Protein AF-A0A0J9RSE4-F1 (afdb_monomer_lite)

Foldseek 3Di:
DDDPVVVLCPDPDPVSVVVLVQLLDLCNLVVVLVVQVVPDDVVVPLQCLVVSLVSQLCSQLSVLVSVVVVCVNVVPDDDDDPDDDPCPVVVSVVSHDDPVVSVVSSVVSCVVRCVVPPPCNVVVNDD

Sequence (127 aa):
MGSPIDWFMQRTDRYSKRLIKDIMDRDLPEYILDMIEAKEQPEEGKTAGCLKLLMCKGQPIIWGMQESLKKRLAGEPEEPEDNDSYFNKKILFKHLPSLEDFRNHSASCEVKYHEECPKNATTGSYL

Secondary structure (DSSP, 8-state):
---HHHHHHT--SHHHHHHHHHHT-TTHHHHHHHHHHTTS-GGG-STTHHHHHHHHHHHHHHHHHHHHHHHHHTTPPPPPP----TT-HHHHHHTSPPHHHHHHHHHHHHHHHTTTS-HHHHTT---

Organism: Drosophila simulans (NCBI:txid7240)

Radius of gyration: 18.32 Å; chains: 1; bounding box: 44×36×44 Å

Structure (mmCIF, N/CA/C/O backbone):
data_AF-A0A0J9RSE4-F1
#
_entry.id   AF-A0A0J9RSE4-F1
#
loop_
_atom_site.group_PDB
_atom_site.id
_atom_site.type_symbol
_atom_site.label_atom_id
_atom_site.label_alt_id
_atom_site.label_comp_id
_atom_site.label_asym_id
_atom_site.label_entity_id
_atom_site.label_seq_id
_atom_site.pdbx_PDB_ins_code
_atom_site.Cartn_x
_atom_site.Cartn_y
_atom_site.Cartn_z
_atom_site.occupancy
_atom_site.B_iso_or_equiv
_atom_site.auth_seq_id
_atom_site.auth_comp_id
_atom_site.auth_asym_id
_atom_site.auth_atom_id
_atom_site.pdbx_PDB_model_num
ATOM 1 N N . MET A 1 1 ? 27.504 2.265 -12.787 1.00 45.66 1 MET A N 1
ATOM 2 C CA . MET A 1 1 ? 27.350 1.495 -11.532 1.00 45.66 1 MET A CA 1
ATOM 3 C C . MET A 1 1 ? 25.902 1.657 -11.107 1.00 45.66 1 MET A C 1
ATOM 5 O O . MET A 1 1 ? 25.468 2.795 -11.035 1.00 45.66 1 MET A O 1
ATOM 9 N N . GLY A 1 2 ? 25.151 0.559 -10.978 1.00 66.31 2 GLY A N 1
ATOM 10 C CA . GLY A 1 2 ? 23.709 0.597 -10.691 1.00 66.31 2 GLY A CA 1
ATOM 11 C C . GLY A 1 2 ? 23.400 1.063 -9.267 1.00 66.31 2 GLY A C 1
ATOM 12 O O . GLY A 1 2 ? 24.263 0.989 -8.389 1.00 66.31 2 GLY A O 1
ATOM 13 N N . SER A 1 3 ? 22.182 1.549 -9.046 1.00 76.69 3 SER A N 1
ATOM 14 C CA . SER A 1 3 ? 21.689 1.936 -7.723 1.00 76.69 3 SER A CA 1
ATOM 15 C C . SER A 1 3 ? 21.593 0.716 -6.784 1.00 76.69 3 SER A C 1
ATOM 17 O O . SER A 1 3 ? 21.531 -0.426 -7.253 1.00 76.69 3 SER A O 1
ATOM 19 N N . PRO A 1 4 ? 21.532 0.902 -5.449 1.00 80.19 4 PRO A N 1
ATOM 20 C CA . PRO A 1 4 ? 21.293 -0.201 -4.511 1.00 80.19 4 PRO A CA 1
ATOM 21 C C . PRO A 1 4 ? 20.021 -1.009 -4.815 1.00 80.19 4 PRO A C 1
ATOM 23 O O . PRO A 1 4 ? 19.975 -2.211 -4.555 1.00 80.19 4 PRO A O 1
ATOM 26 N N . ILE A 1 5 ? 19.004 -0.363 -5.395 1.00 77.06 5 ILE A N 1
ATOM 27 C CA . ILE A 1 5 ? 17.770 -1.018 -5.840 1.00 77.06 5 ILE A CA 1
ATOM 28 C C . ILE A 1 5 ? 18.054 -1.915 -7.050 1.00 77.06 5 ILE A C 1
ATOM 30 O O . ILE A 1 5 ? 17.614 -3.062 -7.057 1.00 77.06 5 ILE A O 1
ATOM 34 N N . ASP A 1 6 ? 18.857 -1.463 -8.017 1.00 78.06 6 ASP A N 1
ATOM 35 C CA . ASP A 1 6 ? 19.258 -2.283 -9.174 1.00 78.06 6 ASP A CA 1
ATOM 36 C C . ASP A 1 6 ? 20.061 -3.505 -8.743 1.00 78.06 6 ASP A C 1
ATOM 38 O O . ASP A 1 6 ? 19.810 -4.616 -9.212 1.00 78.06 6 ASP A O 1
ATOM 42 N N . TRP A 1 7 ? 20.976 -3.323 -7.788 1.00 83.38 7 TRP A N 1
ATOM 43 C CA . TRP A 1 7 ? 21.697 -4.437 -7.182 1.00 83.38 7 TRP A CA 1
ATOM 44 C C . TRP A 1 7 ? 20.738 -5.435 -6.527 1.00 83.38 7 TRP A C 1
ATOM 46 O O . TRP A 1 7 ? 20.871 -6.639 -6.740 1.00 83.38 7 TRP A O 1
ATOM 56 N N . PHE A 1 8 ? 19.753 -4.954 -5.761 1.00 83.88 8 PHE A N 1
ATOM 57 C CA . PHE A 1 8 ? 18.778 -5.813 -5.092 1.00 83.88 8 PHE A CA 1
ATOM 58 C C . PHE A 1 8 ? 17.904 -6.588 -6.090 1.00 83.88 8 PHE A C 1
ATOM 60 O O . PHE A 1 8 ? 17.695 -7.787 -5.907 1.00 83.88 8 PHE A O 1
ATOM 67 N N . MET A 1 9 ? 17.445 -5.935 -7.162 1.00 82.25 9 MET A N 1
ATOM 68 C CA . MET A 1 9 ? 16.625 -6.552 -8.213 1.00 82.25 9 MET A CA 1
ATOM 69 C C . MET A 1 9 ? 17.374 -7.626 -9.009 1.00 82.25 9 MET A C 1
ATOM 71 O O . MET A 1 9 ? 16.767 -8.597 -9.456 1.00 82.25 9 MET A O 1
ATOM 75 N N . GLN A 1 10 ? 18.692 -7.489 -9.165 1.00 84.06 10 GLN A N 1
ATOM 76 C CA . GLN A 1 10 ? 19.531 -8.456 -9.885 1.00 84.06 10 GLN A CA 1
ATOM 77 C C . GLN A 1 10 ? 19.852 -9.715 -9.069 1.00 84.06 10 GLN A C 1
ATOM 79 O O . GLN A 1 10 ? 20.391 -10.687 -9.609 1.00 84.06 10 GLN A O 1
ATOM 84 N N . ARG A 1 11 ? 19.529 -9.737 -7.770 1.00 87.69 11 ARG A N 1
ATOM 85 C CA . ARG A 1 11 ? 19.793 -10.897 -6.917 1.00 87.69 11 ARG A CA 1
ATOM 86 C C . ARG A 1 11 ? 18.971 -12.100 -7.365 1.00 87.69 11 ARG A C 1
ATOM 88 O O . ARG A 1 11 ? 17.752 -12.053 -7.509 1.00 87.69 11 ARG A O 1
ATOM 95 N N . THR A 1 12 ? 19.652 -13.227 -7.537 1.00 86.12 12 THR A N 1
ATOM 96 C CA . THR A 1 12 ? 19.033 -14.472 -8.007 1.00 86.12 12 THR A CA 1
ATOM 97 C C . THR A 1 12 ? 18.512 -15.355 -6.878 1.00 86.12 12 THR A C 1
ATOM 99 O O . THR A 1 12 ? 17.839 -16.354 -7.160 1.00 86.12 12 THR A O 1
ATOM 102 N N . ASP A 1 13 ? 18.790 -14.998 -5.621 1.00 93.44 13 ASP A N 1
ATOM 103 C CA . ASP A 1 13 ? 18.400 -15.793 -4.466 1.00 93.44 13 ASP A CA 1
ATOM 104 C C . ASP A 1 13 ? 16.876 -15.842 -4.279 1.00 93.44 13 ASP A C 1
ATOM 106 O O . ASP A 1 13 ? 16.122 -14.932 -4.638 1.00 93.44 13 ASP A O 1
ATOM 110 N N . ARG A 1 14 ? 16.409 -16.967 -3.729 1.00 92.38 14 ARG A N 1
ATOM 111 C CA . ARG A 1 14 ? 14.979 -17.259 -3.579 1.00 92.38 14 ARG A CA 1
ATOM 112 C C . ARG A 1 14 ? 14.266 -16.228 -2.704 1.00 92.38 14 ARG A C 1
ATOM 114 O O . ARG A 1 14 ? 13.081 -15.983 -2.921 1.00 92.38 14 ARG A O 1
ATOM 121 N N . TYR A 1 15 ? 14.962 -15.668 -1.717 1.00 91.44 15 TYR A N 1
ATOM 122 C CA . TYR A 1 15 ? 14.381 -14.718 -0.780 1.00 91.44 15 TYR A CA 1
ATOM 123 C C . TYR A 1 15 ? 14.118 -13.378 -1.465 1.00 91.44 15 TYR A C 1
ATOM 125 O O . TYR A 1 15 ? 12.980 -12.918 -1.449 1.00 91.44 15 TYR A O 1
ATOM 133 N N . SER A 1 16 ? 15.109 -12.810 -2.154 1.00 89.19 16 SER A N 1
ATOM 134 C CA . SER A 1 16 ? 14.944 -11.568 -2.918 1.00 89.19 16 SER A CA 1
ATOM 135 C C . SER A 1 16 ? 13.845 -11.679 -3.974 1.00 89.19 16 SER A C 1
ATOM 137 O O . SER A 1 16 ? 12.991 -10.799 -4.057 1.00 89.19 16 SER A O 1
ATOM 139 N N . LYS A 1 17 ? 13.785 -12.791 -4.719 1.00 89.81 17 LYS A N 1
ATOM 140 C CA . LYS A 1 17 ? 12.708 -13.023 -5.699 1.00 89.81 17 LYS A CA 1
ATOM 141 C C . LYS A 1 17 ? 11.323 -13.091 -5.061 1.00 89.81 17 LYS A C 1
ATOM 143 O O . LYS A 1 17 ? 10.367 -12.576 -5.634 1.00 89.81 17 LYS A O 1
ATOM 148 N N . ARG A 1 18 ? 11.208 -13.738 -3.896 1.00 92.75 18 ARG A N 1
ATOM 149 C CA . ARG A 1 18 ? 9.950 -13.785 -3.146 1.00 92.75 18 ARG A CA 1
ATOM 150 C C . ARG A 1 18 ? 9.563 -12.391 -2.665 1.00 92.75 18 ARG A C 1
ATOM 152 O O . ARG A 1 18 ? 8.440 -11.991 -2.909 1.00 92.75 18 ARG A O 1
ATOM 159 N N . LEU A 1 19 ? 10.498 -11.637 -2.087 1.00 91.69 19 LEU A N 1
ATOM 160 C CA . LEU A 1 19 ? 10.211 -10.287 -1.614 1.00 91.69 19 LEU A CA 1
ATOM 161 C C . LEU A 1 19 ? 9.727 -9.386 -2.752 1.00 91.69 19 LEU A C 1
ATOM 163 O O . LEU A 1 19 ? 8.726 -8.708 -2.581 1.00 91.69 19 LEU A O 1
ATOM 167 N N . ILE A 1 20 ? 10.387 -9.415 -3.916 1.00 90.00 20 ILE A N 1
ATOM 168 C CA . ILE A 1 20 ? 9.947 -8.646 -5.091 1.00 90.00 20 ILE A CA 1
ATOM 169 C C . ILE A 1 20 ? 8.532 -9.056 -5.501 1.00 90.00 20 ILE A C 1
ATOM 171 O O . ILE A 1 20 ? 7.711 -8.194 -5.779 1.00 90.00 20 ILE A O 1
ATOM 175 N N . LYS A 1 21 ? 8.226 -10.357 -5.515 1.00 91.31 21 LYS A N 1
ATOM 176 C CA . LYS A 1 21 ? 6.875 -10.835 -5.817 1.00 91.31 21 LYS A CA 1
ATOM 177 C C . LYS A 1 21 ? 5.848 -10.298 -4.814 1.00 91.31 21 LYS A C 1
ATOM 179 O O . LYS A 1 21 ? 4.815 -9.804 -5.243 1.00 91.31 21 LYS A O 1
ATOM 184 N N . ASP A 1 22 ? 6.145 -10.383 -3.522 1.00 92.44 22 ASP A N 1
ATOM 185 C CA . ASP A 1 22 ? 5.220 -9.998 -2.454 1.00 92.44 22 ASP A CA 1
ATOM 186 C C . ASP A 1 22 ? 4.983 -8.476 -2.446 1.00 92.44 22 ASP A C 1
ATOM 188 O O . ASP A 1 22 ? 3.845 -8.030 -2.340 1.00 92.44 22 ASP A O 1
ATOM 192 N N . ILE A 1 23 ? 6.030 -7.659 -2.636 1.00 90.62 23 ILE A N 1
ATOM 193 C CA . ILE A 1 23 ? 5.873 -6.193 -2.693 1.00 90.62 23 ILE A CA 1
ATOM 194 C C . ILE A 1 23 ? 5.186 -5.716 -3.976 1.00 90.62 23 ILE A C 1
ATOM 196 O O . ILE A 1 23 ? 4.664 -4.605 -4.006 1.00 90.62 23 ILE A O 1
ATOM 200 N N . MET A 1 24 ? 5.214 -6.528 -5.035 1.00 91.19 24 MET A N 1
ATOM 201 C CA . MET A 1 24 ? 4.552 -6.257 -6.314 1.00 91.19 24 MET A CA 1
ATOM 202 C C . MET A 1 24 ? 3.106 -6.756 -6.355 1.00 91.19 24 MET A C 1
ATOM 204 O O . MET A 1 24 ? 2.429 -6.543 -7.362 1.00 91.19 24 MET A O 1
ATOM 208 N N . ASP A 1 25 ? 2.626 -7.412 -5.298 1.00 94.50 25 ASP A N 1
ATOM 209 C CA . ASP A 1 25 ? 1.236 -7.838 -5.207 1.00 94.50 25 ASP A CA 1
ATOM 210 C 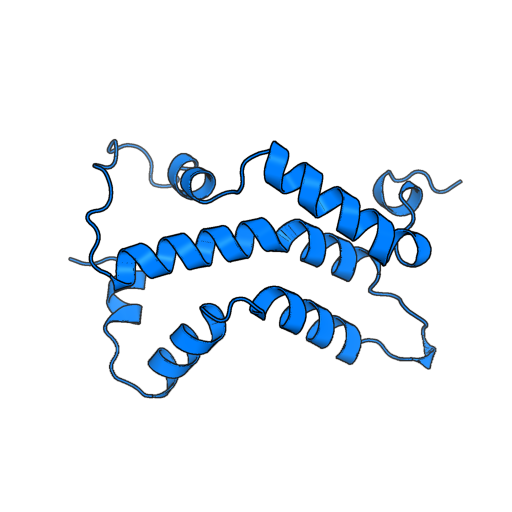C . ASP A 1 25 ? 0.309 -6.615 -5.146 1.00 94.50 25 ASP A C 1
ATOM 212 O O . ASP A 1 25 ? 0.472 -5.733 -4.299 1.00 94.50 25 ASP A O 1
ATOM 216 N N . ARG A 1 26 ? -0.673 -6.545 -6.049 1.00 91.81 26 ARG A N 1
ATOM 217 C CA . ARG A 1 26 ? -1.592 -5.404 -6.131 1.00 91.81 26 ARG A CA 1
ATOM 218 C C . ARG A 1 26 ? -2.431 -5.246 -4.863 1.00 91.81 26 ARG A C 1
ATOM 220 O O . ARG A 1 26 ? -2.779 -4.113 -4.514 1.00 91.81 26 ARG A O 1
ATOM 227 N N . ASP A 1 27 ? -2.679 -6.357 -4.178 1.00 94.44 27 ASP A N 1
ATOM 228 C CA . ASP A 1 27 ? -3.480 -6.432 -2.961 1.00 94.44 27 ASP A CA 1
ATOM 229 C C . ASP A 1 27 ? -2.627 -6.264 -1.694 1.00 94.44 27 ASP A C 1
ATOM 231 O O . ASP A 1 27 ? -3.163 -6.265 -0.587 1.00 94.44 27 ASP A O 1
ATOM 235 N N . LEU A 1 28 ? -1.313 -6.015 -1.830 1.00 93.75 28 LEU A N 1
ATOM 236 C CA . LEU A 1 28 ? -0.423 -5.677 -0.712 1.00 93.75 28 LEU A CA 1
ATOM 237 C C . LEU A 1 28 ? -1.031 -4.654 0.259 1.00 93.75 28 LEU A C 1
ATOM 239 O O . LEU A 1 28 ? -0.916 -4.859 1.470 1.00 93.75 28 LEU A O 1
ATOM 243 N N . PRO A 1 29 ? -1.673 -3.564 -0.200 1.00 90.81 29 PRO A N 1
ATOM 244 C CA . PRO A 1 29 ? -2.230 -2.603 0.733 1.00 90.81 29 PRO A CA 1
ATOM 245 C C . PRO A 1 29 ? -3.413 -3.151 1.544 1.00 90.81 29 PRO A C 1
ATOM 247 O O . PRO A 1 29 ? -3.569 -2.741 2.690 1.00 90.81 29 PRO A O 1
ATOM 250 N N . GLU A 1 30 ? -4.211 -4.073 0.997 1.00 92.25 30 GLU A N 1
ATOM 251 C CA . GLU A 1 30 ? -5.261 -4.773 1.754 1.00 92.25 30 GLU A CA 1
ATOM 252 C C . GLU A 1 30 ? -4.640 -5.752 2.755 1.00 92.25 30 GLU A C 1
ATOM 254 O O . GLU A 1 30 ? -4.994 -5.725 3.929 1.00 92.25 30 GLU A O 1
ATOM 259 N N . TYR A 1 31 ? -3.604 -6.503 2.367 1.00 94.38 31 TYR A N 1
ATOM 260 C CA . TYR A 1 31 ? -2.894 -7.375 3.311 1.00 94.38 31 TYR A CA 1
ATOM 261 C C . TYR A 1 31 ? -2.276 -6.607 4.483 1.00 94.38 31 TYR A C 1
ATOM 263 O O . TYR A 1 31 ? -2.203 -7.126 5.594 1.00 94.38 31 TYR A O 1
ATOM 271 N N . ILE A 1 32 ? -1.824 -5.365 4.272 1.00 92.25 32 ILE A N 1
ATOM 272 C CA . ILE A 1 32 ? -1.347 -4.517 5.372 1.00 92.25 32 ILE A CA 1
ATOM 273 C C . ILE A 1 32 ? -2.494 -4.150 6.321 1.00 92.25 32 ILE A C 1
ATOM 275 O O . ILE A 1 32 ? -2.286 -4.157 7.535 1.00 92.25 32 ILE A O 1
ATOM 279 N N . LEU A 1 33 ? -3.689 -3.866 5.800 1.00 92.00 33 LEU A N 1
ATOM 280 C CA . LEU A 1 33 ? -4.875 -3.618 6.624 1.00 92.00 33 LEU A CA 1
ATOM 281 C C . LEU A 1 33 ? -5.254 -4.863 7.433 1.00 92.00 33 LEU A C 1
ATOM 283 O O . LEU A 1 33 ? -5.438 -4.751 8.644 1.00 92.00 33 LEU A O 1
ATOM 287 N N . ASP A 1 34 ? -5.250 -6.037 6.804 1.00 92.50 34 ASP A N 1
ATOM 288 C CA . ASP A 1 34 ? -5.525 -7.314 7.471 1.00 92.50 34 ASP A CA 1
ATOM 289 C C . ASP A 1 34 ? -4.483 -7.622 8.554 1.00 92.50 34 ASP A C 1
ATOM 291 O O . ASP A 1 34 ? -4.814 -8.102 9.637 1.00 92.50 34 ASP A O 1
ATOM 295 N N . MET A 1 35 ? -3.205 -7.316 8.301 1.00 92.19 35 MET A N 1
ATOM 296 C CA . MET A 1 35 ? -2.144 -7.470 9.300 1.00 92.19 35 MET A CA 1
ATOM 297 C C . MET A 1 35 ? -2.337 -6.542 10.499 1.00 92.19 35 MET A C 1
ATOM 299 O O . MET A 1 35 ? -2.011 -6.939 11.617 1.00 92.19 35 MET A O 1
ATOM 303 N N . ILE A 1 36 ? -2.827 -5.318 10.284 1.00 91.19 36 ILE A N 1
ATOM 304 C CA . ILE A 1 36 ? -3.154 -4.392 11.374 1.00 91.19 36 ILE A CA 1
ATOM 305 C C . ILE A 1 36 ? -4.322 -4.948 12.187 1.00 91.19 36 ILE A C 1
ATOM 307 O O . ILE A 1 36 ? -4.223 -5.014 13.409 1.00 91.19 36 ILE A O 1
ATOM 311 N N . GLU A 1 37 ? -5.382 -5.399 11.520 1.00 89.38 37 GLU A N 1
ATOM 312 C CA . GLU A 1 37 ? -6.561 -5.979 12.168 1.00 89.38 37 GLU A CA 1
ATOM 313 C C . GLU A 1 37 ? -6.217 -7.248 12.961 1.00 89.38 37 GLU A C 1
ATOM 315 O O . GLU A 1 37 ? -6.620 -7.393 14.110 1.00 89.38 37 GLU A O 1
ATOM 320 N N . ALA A 1 38 ? -5.364 -8.122 12.423 1.00 90.31 38 ALA A N 1
ATOM 321 C CA . ALA A 1 38 ? -4.899 -9.327 13.113 1.00 90.31 38 ALA A CA 1
ATOM 322 C C . ALA A 1 38 ? -4.051 -9.047 14.370 1.00 90.31 38 ALA A C 1
ATOM 324 O O . ALA A 1 38 ? -3.786 -9.961 15.156 1.00 90.31 38 ALA A O 1
ATOM 325 N N . LYS A 1 39 ? -3.567 -7.812 14.545 1.00 89.69 39 LYS A N 1
ATOM 326 C CA . LYS A 1 39 ? -2.856 -7.369 15.751 1.00 89.69 39 LYS A CA 1
ATOM 327 C C . LYS A 1 39 ? -3.774 -6.699 16.767 1.00 89.69 39 LYS A C 1
ATOM 329 O O . LYS A 1 39 ? -3.327 -6.482 17.892 1.00 89.69 39 LYS A O 1
ATOM 334 N N . GLU A 1 40 ? -5.014 -6.384 16.403 1.00 87.00 40 GLU A N 1
ATOM 335 C CA . GLU A 1 40 ? -5.993 -5.858 17.346 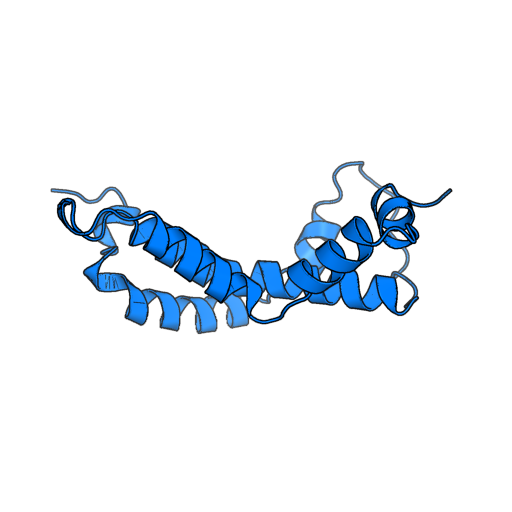1.00 87.00 40 GLU A CA 1
ATOM 336 C C . GLU A 1 40 ? -6.436 -6.962 18.312 1.00 87.00 40 GLU A C 1
ATOM 338 O O . GLU A 1 40 ? -6.673 -8.108 17.927 1.00 87.00 40 GLU A O 1
ATOM 343 N N . GLN A 1 41 ? -6.544 -6.613 19.593 1.00 82.38 41 GLN A N 1
ATOM 344 C CA . GLN A 1 41 ? -7.139 -7.494 20.588 1.00 82.38 41 GLN A CA 1
ATOM 345 C C . GLN A 1 41 ? -8.655 -7.266 20.581 1.00 82.38 41 GLN A C 1
ATOM 347 O O . GLN A 1 41 ? -9.085 -6.147 20.863 1.00 82.38 41 GLN A O 1
ATOM 352 N N . PRO A 1 42 ? -9.487 -8.292 20.313 1.00 74.38 42 PRO A N 1
ATOM 353 C CA . PRO A 1 42 ? -10.942 -8.125 20.244 1.00 74.38 42 PRO A CA 1
ATOM 354 C C . PRO A 1 42 ? -11.552 -7.528 21.520 1.00 74.38 42 PRO A C 1
ATOM 356 O O . PRO A 1 42 ? -12.576 -6.852 21.465 1.00 74.38 42 PRO A O 1
ATOM 359 N N . GLU A 1 43 ? -10.908 -7.768 22.663 1.00 75.81 43 GLU A N 1
ATOM 360 C CA . GLU A 1 43 ? -11.356 -7.353 23.995 1.00 75.81 43 GLU A CA 1
ATOM 361 C C . GLU A 1 43 ? -11.117 -5.861 24.276 1.00 75.81 43 GLU A C 1
ATOM 363 O O . GLU A 1 43 ? -11.822 -5.264 25.088 1.00 75.81 43 GLU A O 1
ATOM 368 N N . GLU A 1 44 ? -10.166 -5.237 23.576 1.00 74.00 44 GLU A N 1
ATOM 369 C CA . GLU A 1 44 ? -9.830 -3.812 23.710 1.00 74.00 44 GLU A CA 1
ATOM 370 C C . GLU A 1 44 ? -10.643 -2.927 22.742 1.00 74.00 44 GLU A C 1
ATOM 372 O O . GLU A 1 44 ? -10.549 -1.699 22.776 1.00 74.00 44 GLU A O 1
ATOM 377 N N . GLY A 1 45 ? -11.472 -3.542 21.890 1.00 67.00 45 GLY A N 1
ATOM 378 C CA . GLY A 1 45 ? -12.188 -2.868 20.810 1.00 67.00 45 GLY A CA 1
ATOM 379 C C . GLY A 1 45 ? -11.293 -2.538 19.607 1.00 67.00 45 GLY A C 1
ATOM 380 O O . GLY A 1 45 ? -10.112 -2.875 19.559 1.00 67.00 45 GLY A O 1
ATOM 381 N N . LYS A 1 46 ? -11.870 -1.880 18.593 1.00 71.00 46 LYS A N 1
ATOM 382 C CA . LYS A 1 46 ? -11.177 -1.530 17.339 1.00 71.00 46 LYS A CA 1
ATOM 383 C C . LYS A 1 46 ? -10.297 -0.286 17.505 1.00 71.00 46 LYS A C 1
ATOM 385 O O . LYS A 1 46 ? -10.664 0.814 17.092 1.00 71.00 46 LYS A O 1
ATOM 390 N N . THR A 1 47 ? -9.152 -0.440 18.160 1.00 80.38 47 THR A N 1
ATOM 391 C CA . THR A 1 47 ? -8.241 0.667 18.498 1.00 80.38 47 THR A CA 1
ATOM 392 C C . THR A 1 47 ? -7.396 1.156 17.318 1.00 80.38 47 THR A C 1
ATOM 394 O O . THR A 1 47 ? -6.879 2.275 17.350 1.00 80.38 47 THR A O 1
ATOM 397 N N . ALA A 1 48 ? -7.284 0.376 16.241 1.00 88.31 48 ALA A N 1
ATOM 398 C CA . ALA A 1 48 ? -6.471 0.699 15.073 1.00 88.31 48 ALA A CA 1
ATOM 399 C C . ALA A 1 48 ? -7.264 1.344 13.921 1.00 88.31 48 ALA A C 1
ATOM 401 O O . ALA A 1 48 ? -6.728 1.486 12.820 1.00 88.31 48 ALA A O 1
ATOM 402 N N . GLY A 1 49 ? -8.508 1.780 14.149 1.00 88.75 49 GLY A N 1
ATOM 403 C CA . GLY A 1 49 ? -9.367 2.416 13.140 1.00 88.75 49 GLY A CA 1
ATOM 404 C C . GLY A 1 49 ? -8.689 3.542 12.356 1.00 88.75 49 GLY A C 1
ATOM 405 O O . GLY A 1 49 ? -8.701 3.552 11.125 1.00 88.75 49 GLY A O 1
ATOM 406 N N . CYS A 1 50 ? -8.017 4.467 13.049 1.00 89.31 50 CYS A N 1
ATOM 407 C CA . CYS A 1 50 ? -7.315 5.574 12.390 1.00 89.31 50 CYS A CA 1
ATOM 408 C C . CYS A 1 50 ? -6.055 5.135 11.634 1.00 89.31 50 CYS A C 1
ATOM 410 O O . CYS A 1 50 ? -5.723 5.726 10.605 1.00 89.31 50 CYS A O 1
ATOM 412 N N . LEU A 1 51 ? -5.367 4.088 12.098 1.00 90.69 51 LEU A N 1
ATOM 413 C CA . LEU A 1 51 ? -4.228 3.518 11.379 1.00 90.69 51 LEU A CA 1
ATOM 414 C C . LEU A 1 51 ? -4.696 2.814 10.099 1.00 90.69 51 LEU A C 1
ATOM 416 O O . LEU A 1 51 ? -4.107 3.021 9.039 1.00 90.69 51 LEU A O 1
ATOM 420 N N . LYS A 1 52 ? -5.797 2.058 10.172 1.00 92.25 52 LYS A N 1
ATOM 421 C CA . LYS A 1 52 ? -6.456 1.450 9.010 1.00 92.25 52 LYS A CA 1
ATOM 422 C C . LYS A 1 52 ? -6.926 2.513 8.011 1.00 92.25 52 LYS A C 1
ATOM 424 O O . LYS A 1 52 ? -6.656 2.391 6.819 1.00 92.25 52 LYS A O 1
ATOM 429 N N . LEU A 1 53 ? -7.517 3.614 8.482 1.00 92.25 53 LEU A N 1
ATOM 430 C CA . LEU A 1 53 ? -7.872 4.759 7.635 1.00 92.25 53 LEU A CA 1
ATOM 431 C C . LEU A 1 53 ? -6.644 5.372 6.943 1.00 92.25 53 LEU A C 1
ATOM 433 O O . LEU A 1 53 ? -6.678 5.611 5.733 1.00 92.25 53 LEU A O 1
ATOM 437 N N . LEU A 1 54 ? -5.560 5.621 7.687 1.00 91.31 54 LEU A N 1
ATOM 438 C CA . LEU A 1 54 ? -4.312 6.161 7.141 1.00 91.31 54 LEU A CA 1
ATOM 439 C C . LEU A 1 54 ? -3.739 5.242 6.057 1.00 91.31 54 LEU A C 1
ATOM 441 O O . LEU A 1 54 ? -3.386 5.712 4.975 1.00 91.31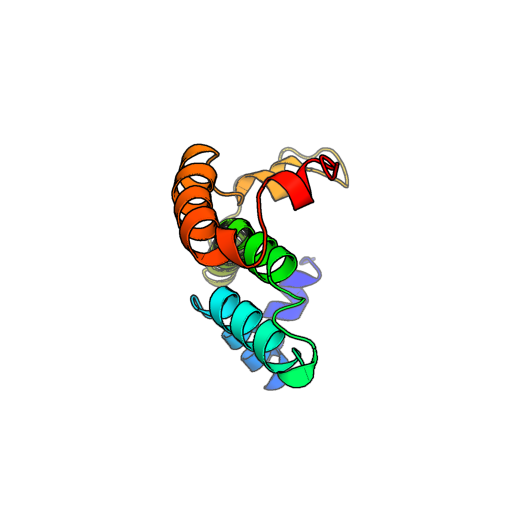 54 LEU A O 1
ATOM 445 N N . MET A 1 55 ? -3.694 3.938 6.324 1.00 92.00 55 MET A N 1
ATOM 446 C CA . MET A 1 55 ? -3.197 2.952 5.369 1.00 92.00 55 MET A CA 1
ATOM 447 C C . MET A 1 55 ? -4.091 2.838 4.131 1.00 92.00 55 MET A C 1
ATOM 449 O O . MET A 1 55 ? -3.566 2.819 3.019 1.00 92.00 55 MET A O 1
ATOM 453 N N . CYS A 1 56 ? -5.418 2.873 4.292 1.00 93.19 56 CYS A N 1
ATOM 454 C CA . CYS A 1 56 ? -6.368 2.912 3.176 1.00 93.19 56 CYS A CA 1
ATOM 455 C C . CYS A 1 56 ? -6.154 4.154 2.291 1.00 93.19 56 CYS A C 1
ATOM 457 O O . CYS A 1 56 ? -6.104 4.067 1.066 1.00 93.19 56 CYS A O 1
ATOM 459 N N . LYS A 1 57 ? -5.938 5.328 2.893 1.00 92.06 57 LYS A N 1
ATOM 460 C CA . LYS A 1 57 ? -5.610 6.552 2.140 1.00 92.06 57 LYS A CA 1
ATOM 461 C C . LYS A 1 57 ? -4.245 6.473 1.458 1.00 92.06 57 LYS A C 1
ATOM 463 O O . LYS A 1 57 ? -4.042 7.105 0.427 1.00 92.06 57 LYS A O 1
ATOM 468 N N . GLY A 1 58 ? -3.314 5.709 2.023 1.00 91.00 58 GLY A N 1
ATOM 469 C CA . GLY A 1 58 ? -1.974 5.499 1.484 1.00 91.00 58 GLY A CA 1
ATOM 470 C C . GLY A 1 58 ? -1.897 4.517 0.312 1.00 91.00 58 GLY A C 1
ATOM 471 O O . GLY A 1 58 ? -0.878 4.512 -0.378 1.00 91.00 58 GLY A O 1
ATOM 472 N N . GLN A 1 59 ? -2.935 3.716 0.035 1.00 92.06 59 GLN A N 1
ATOM 473 C CA . GLN A 1 59 ? -2.884 2.685 -1.017 1.00 92.06 59 GLN A CA 1
ATOM 474 C C . GLN A 1 59 ? -2.454 3.228 -2.391 1.00 92.06 59 GLN A C 1
ATOM 476 O O . GLN A 1 59 ? -1.569 2.626 -3.003 1.00 92.06 59 GLN A O 1
ATOM 481 N N . PRO A 1 60 ? -2.951 4.392 -2.863 1.00 89.81 60 PRO A N 1
ATOM 482 C CA . PRO A 1 60 ? -2.533 4.930 -4.155 1.00 89.81 60 PRO A CA 1
ATOM 483 C C . PRO A 1 60 ? -1.038 5.267 -4.231 1.00 89.81 60 PRO A C 1
ATOM 485 O O . PRO A 1 60 ? -0.444 5.191 -5.303 1.00 89.81 60 PRO A O 1
ATOM 488 N N . ILE A 1 61 ? -0.407 5.592 -3.098 1.00 87.88 61 ILE A N 1
ATOM 489 C CA . ILE A 1 61 ? 1.042 5.817 -3.014 1.00 87.88 61 ILE A CA 1
ATOM 490 C C . ILE A 1 61 ? 1.793 4.495 -3.205 1.00 87.88 61 ILE A C 1
ATOM 492 O O . ILE A 1 61 ? 2.744 4.438 -3.983 1.00 87.88 61 ILE A O 1
ATOM 496 N N . ILE A 1 62 ? 1.352 3.426 -2.534 1.00 89.62 62 ILE A N 1
ATOM 497 C CA . ILE A 1 62 ? 1.956 2.088 -2.654 1.00 89.62 62 ILE A CA 1
ATOM 498 C C . ILE A 1 62 ? 1.841 1.589 -4.096 1.00 89.62 62 ILE A C 1
ATOM 500 O O . ILE A 1 62 ? 2.829 1.148 -4.678 1.00 89.62 62 ILE A O 1
ATOM 504 N N . TRP A 1 63 ? 0.668 1.735 -4.710 1.00 89.88 63 TRP A N 1
ATOM 505 C CA . TRP A 1 63 ? 0.457 1.404 -6.119 1.00 89.88 63 TRP A CA 1
ATOM 506 C C . TRP A 1 63 ? 1.376 2.187 -7.054 1.00 89.88 63 TRP A C 1
ATOM 508 O O . TRP A 1 63 ? 1.934 1.621 -7.990 1.00 89.88 63 TRP A O 1
ATOM 518 N N . GLY A 1 64 ? 1.576 3.473 -6.784 1.00 85.38 64 GLY A N 1
ATOM 519 C CA . GLY A 1 64 ? 2.525 4.299 -7.515 1.00 85.38 64 GLY A CA 1
ATOM 520 C C . GLY A 1 64 ? 3.966 3.790 -7.428 1.00 85.38 64 GLY A C 1
ATOM 521 O O . GLY A 1 64 ? 4.665 3.702 -8.441 1.00 85.38 64 GLY A O 1
ATOM 522 N N . MET A 1 65 ? 4.398 3.380 -6.231 1.00 85.75 65 MET A N 1
ATOM 523 C CA . MET A 1 65 ? 5.707 2.749 -6.021 1.00 85.75 65 MET A CA 1
ATOM 524 C C . MET A 1 65 ? 5.828 1.414 -6.772 1.00 85.75 65 MET A C 1
ATOM 526 O O . MET A 1 65 ? 6.867 1.148 -7.377 1.00 85.75 65 MET A O 1
ATOM 530 N N . GLN A 1 66 ? 4.771 0.598 -6.787 1.00 88.31 66 GLN A N 1
ATOM 531 C CA . GLN A 1 66 ? 4.734 -0.667 -7.530 1.00 88.31 66 GLN A CA 1
ATOM 532 C C . GLN A 1 66 ? 4.845 -0.444 -9.041 1.00 88.31 66 GLN A C 1
ATOM 534 O O . GLN A 1 66 ? 5.640 -1.108 -9.702 1.00 88.31 66 GLN A O 1
ATOM 539 N N . GLU A 1 67 ? 4.116 0.525 -9.598 1.00 86.88 67 GLU A N 1
ATOM 540 C CA . GLU A 1 67 ? 4.218 0.861 -11.024 1.00 86.88 67 GLU A CA 1
ATOM 541 C C . GLU A 1 67 ? 5.608 1.404 -11.385 1.00 86.88 67 GLU A C 1
ATOM 543 O O . GLU A 1 67 ? 6.150 1.053 -12.433 1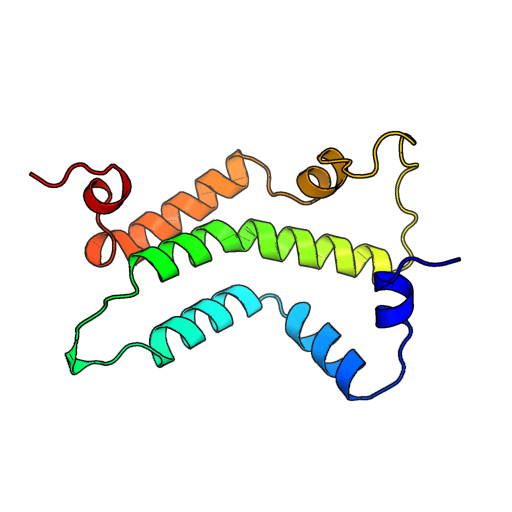.00 86.88 67 GLU A O 1
ATOM 548 N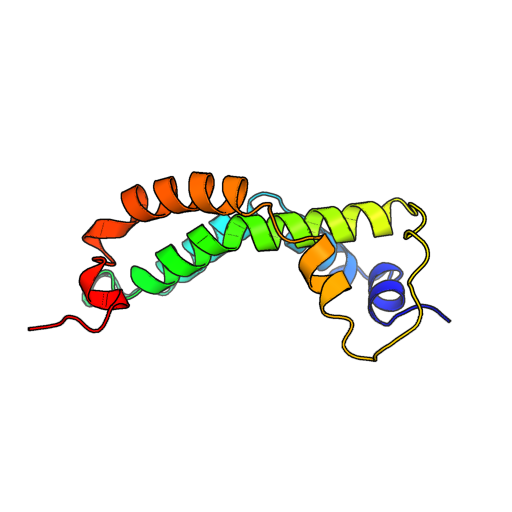 N . SER A 1 68 ? 6.230 2.201 -10.508 1.00 82.75 68 SER A N 1
ATOM 549 C CA . SER A 1 68 ? 7.626 2.636 -10.676 1.00 82.75 68 SER A CA 1
ATOM 550 C C . SER A 1 68 ? 8.578 1.440 -10.776 1.00 82.75 68 SER A C 1
ATOM 552 O O . SER A 1 68 ? 9.358 1.323 -11.725 1.00 82.75 68 SER A O 1
ATOM 554 N N . LEU A 1 69 ? 8.461 0.499 -9.836 1.00 83.44 69 LEU A N 1
ATOM 555 C CA . LEU A 1 69 ? 9.292 -0.699 -9.796 1.00 83.44 69 LEU A CA 1
ATOM 556 C C . LEU A 1 69 ? 9.050 -1.615 -11.007 1.00 83.44 69 LEU A C 1
ATOM 558 O O . LEU A 1 69 ? 10.001 -2.163 -11.563 1.00 83.44 69 LEU A O 1
ATOM 562 N N . LYS A 1 70 ? 7.802 -1.739 -11.469 1.00 85.94 70 LYS A N 1
ATOM 563 C CA . LYS A 1 70 ? 7.434 -2.516 -12.661 1.00 85.94 70 LYS A CA 1
ATOM 564 C C . LYS A 1 70 ? 8.133 -2.010 -13.921 1.00 85.94 70 LYS A C 1
ATOM 566 O O . LYS A 1 70 ? 8.677 -2.819 -14.670 1.00 85.94 70 LYS A O 1
ATOM 571 N N . LYS A 1 71 ? 8.158 -0.691 -14.131 1.00 82.88 71 LYS A N 1
ATOM 572 C CA . LYS A 1 71 ? 8.837 -0.064 -15.279 1.00 82.88 71 LYS A CA 1
ATOM 573 C C . LYS A 1 71 ? 10.340 -0.324 -15.254 1.00 82.88 71 LYS A C 1
ATOM 575 O O . LYS A 1 71 ? 10.919 -0.710 -16.267 1.00 82.88 71 LYS A O 1
ATOM 580 N N . ARG A 1 72 ? 10.950 -0.218 -14.068 1.00 80.12 72 ARG A N 1
ATOM 581 C CA . ARG A 1 72 ? 12.369 -0.545 -13.859 1.00 80.12 72 ARG A CA 1
ATOM 582 C C . ARG A 1 72 ? 12.676 -2.011 -14.169 1.00 80.12 72 ARG A C 1
ATOM 584 O O . ARG A 1 72 ? 13.645 -2.294 -14.864 1.00 80.12 72 ARG A O 1
ATOM 591 N N . LEU A 1 73 ? 11.835 -2.942 -13.712 1.00 81.94 73 LEU A N 1
ATOM 592 C CA . LEU A 1 73 ? 11.987 -4.375 -14.003 1.00 81.94 73 LEU A CA 1
ATOM 593 C C . LEU A 1 73 ? 11.802 -4.706 -15.492 1.00 81.94 73 LEU A C 1
ATOM 595 O O . LEU A 1 73 ? 12.431 -5.638 -15.987 1.00 81.94 73 LEU A O 1
ATOM 599 N N . ALA A 1 74 ? 10.964 -3.949 -16.205 1.00 84.19 74 ALA A N 1
ATOM 600 C CA . ALA A 1 74 ? 10.777 -4.079 -17.649 1.00 84.19 74 ALA A CA 1
ATOM 601 C C . ALA A 1 74 ? 11.940 -3.488 -18.472 1.00 84.19 74 ALA A C 1
ATOM 603 O O . ALA A 1 74 ? 11.984 -3.683 -19.686 1.00 84.19 74 ALA A O 1
ATOM 604 N N . GLY A 1 75 ? 12.886 -2.792 -17.830 1.00 76.62 75 GLY A N 1
ATOM 605 C CA . GLY A 1 75 ? 13.994 -2.121 -18.507 1.00 76.62 75 GLY A CA 1
ATOM 606 C C . GLY A 1 75 ? 13.561 -0.886 -19.298 1.00 76.62 75 GLY A C 1
ATOM 607 O O . GLY A 1 75 ? 14.259 -0.493 -20.233 1.00 76.62 75 GLY A O 1
ATOM 608 N N . GLU A 1 76 ? 12.414 -0.289 -18.957 1.00 76.62 76 GLU A N 1
ATOM 609 C CA . GLU A 1 76 ? 11.981 0.967 -19.567 1.00 76.62 76 GLU A CA 1
ATOM 610 C C . GLU A 1 76 ? 12.985 2.078 -19.213 1.00 76.62 76 GLU A C 1
ATOM 612 O O . GLU A 1 76 ? 13.364 2.204 -18.044 1.00 76.62 76 GLU A O 1
ATOM 617 N N . PRO A 1 77 ? 13.443 2.877 -20.196 1.00 64.75 77 PRO A N 1
ATOM 618 C CA . PRO A 1 77 ? 14.390 3.948 -19.935 1.00 64.75 77 PRO A CA 1
ATOM 619 C C . PRO A 1 77 ? 13.759 4.968 -18.988 1.00 64.75 77 PRO A C 1
ATOM 621 O O . PRO A 1 77 ? 12.682 5.505 -19.258 1.00 64.75 77 PRO A O 1
ATOM 624 N N . GLU A 1 78 ? 14.434 5.242 -17.874 1.00 64.31 78 GLU A N 1
ATOM 625 C CA . GLU A 1 78 ? 14.049 6.354 -17.016 1.00 64.31 78 GLU A CA 1
ATOM 626 C C . GLU A 1 78 ? 14.233 7.654 -17.807 1.00 64.31 78 GLU A C 1
ATOM 628 O O . GLU A 1 78 ? 15.262 7.864 -18.452 1.00 64.31 78 GLU A O 1
ATOM 633 N N . GLU A 1 79 ? 13.204 8.507 -17.820 1.00 61.78 79 GLU A N 1
ATOM 634 C CA . GLU A 1 79 ? 13.311 9.828 -18.443 1.00 61.78 79 GLU A CA 1
ATOM 635 C C . GLU A 1 79 ? 14.516 10.580 -17.863 1.00 61.78 79 GLU A C 1
ATOM 637 O O . GLU A 1 79 ? 14.736 10.495 -16.651 1.00 61.78 79 GLU A O 1
ATOM 642 N N . PRO A 1 80 ? 15.281 11.306 -18.700 1.00 53.84 80 PRO A N 1
ATOM 643 C CA . PRO A 1 80 ? 16.535 11.923 -18.292 1.00 53.84 80 PRO A CA 1
ATOM 644 C C . PRO A 1 80 ? 16.337 12.790 -17.049 1.00 53.84 80 PRO A C 1
ATOM 646 O O . PRO A 1 80 ? 15.529 13.720 -17.032 1.00 53.84 80 PRO A O 1
ATOM 649 N N . GLU A 1 81 ? 17.068 12.437 -15.996 1.00 57.41 81 GLU A N 1
ATOM 650 C CA . GLU A 1 81 ? 17.047 13.134 -14.720 1.00 57.41 81 GLU A CA 1
ATOM 651 C C . GLU A 1 81 ? 17.714 14.504 -14.885 1.00 57.41 81 GLU A C 1
ATOM 653 O O . GLU A 1 81 ? 18.894 14.590 -15.232 1.00 57.41 81 GLU A O 1
ATOM 658 N N . ASP A 1 82 ? 16.973 15.584 -14.614 1.00 50.03 82 ASP A N 1
ATOM 659 C CA . ASP A 1 82 ? 17.592 16.887 -14.376 1.00 50.03 82 ASP A CA 1
ATOM 660 C C . ASP A 1 82 ? 18.443 16.758 -13.110 1.00 50.03 82 ASP A C 1
ATOM 662 O O . ASP A 1 82 ? 17.952 16.577 -11.989 1.00 50.03 82 ASP A O 1
ATOM 666 N N . ASN A 1 83 ? 19.744 16.752 -13.356 1.00 52.66 83 ASN A N 1
ATOM 667 C CA . ASN A 1 83 ? 20.815 16.451 -12.434 1.00 52.66 83 ASN A CA 1
ATOM 668 C C . ASN A 1 83 ? 20.967 17.594 -11.428 1.00 52.66 83 ASN A C 1
ATOM 670 O O . ASN A 1 83 ? 21.819 18.444 -11.624 1.00 52.66 83 ASN A O 1
ATOM 674 N N . ASP A 1 84 ? 20.134 17.645 -10.385 1.00 46.66 84 ASP A N 1
ATOM 675 C CA . ASP A 1 84 ? 20.399 18.487 -9.217 1.00 46.66 84 ASP A CA 1
ATOM 676 C C . ASP A 1 84 ? 19.650 18.002 -7.962 1.00 46.66 84 ASP A C 1
ATOM 678 O O . ASP A 1 84 ? 18.426 17.862 -7.939 1.00 46.66 84 ASP A O 1
ATOM 682 N N . SER A 1 85 ? 20.418 17.839 -6.878 1.00 48.38 85 SER A N 1
ATOM 683 C CA . SER A 1 85 ? 20.023 17.507 -5.498 1.00 48.38 85 SER A CA 1
ATOM 684 C C . SER A 1 85 ? 19.841 16.021 -5.148 1.00 48.38 85 SER A C 1
ATOM 686 O O . SER A 1 85 ? 18.901 15.348 -5.559 1.00 48.38 85 SER A O 1
ATOM 688 N N . TYR A 1 86 ? 20.686 15.570 -4.212 1.00 50.34 86 TYR A N 1
ATOM 689 C CA . TYR A 1 86 ? 20.630 14.302 -3.461 1.00 50.34 86 TYR A CA 1
ATOM 690 C C . TYR A 1 86 ? 19.271 14.011 -2.777 1.00 50.34 86 TYR A C 1
ATOM 692 O O . TYR A 1 86 ? 19.044 12.905 -2.297 1.00 50.34 86 TYR A O 1
ATOM 700 N N . PHE A 1 87 ? 18.359 14.987 -2.738 1.00 49.88 87 PHE A N 1
ATOM 701 C CA . PHE A 1 87 ? 16.957 14.828 -2.351 1.00 49.88 87 PHE A CA 1
ATOM 702 C C . PHE A 1 87 ? 16.054 15.428 -3.428 1.00 49.88 87 PHE A C 1
ATOM 704 O O . PHE A 1 87 ? 15.341 16.411 -3.192 1.00 49.88 87 PHE A O 1
ATOM 711 N N . ASN A 1 88 ? 16.080 14.860 -4.631 1.00 53.44 88 ASN A N 1
ATOM 712 C CA . ASN A 1 88 ? 15.174 15.269 -5.692 1.00 53.44 88 ASN A CA 1
ATOM 713 C C . ASN A 1 88 ? 13.747 14.807 -5.349 1.00 53.44 88 ASN A C 1
ATOM 715 O O . ASN A 1 88 ? 13.273 13.756 -5.777 1.00 53.44 88 ASN A O 1
ATOM 719 N N . LYS A 1 89 ? 13.046 15.601 -4.528 1.00 54.69 89 LYS A N 1
ATOM 720 C CA . LYS A 1 89 ? 11.661 15.345 -4.101 1.00 54.69 89 LYS A CA 1
ATOM 721 C C . LYS A 1 89 ? 10.735 15.135 -5.306 1.00 54.69 89 LYS A C 1
ATOM 723 O O . LYS A 1 89 ? 9.752 14.415 -5.185 1.00 54.69 89 LYS A O 1
ATOM 728 N N . LYS A 1 90 ? 11.073 15.695 -6.479 1.00 55.50 90 LYS A N 1
ATOM 729 C CA . LYS A 1 90 ? 10.333 15.487 -7.733 1.00 55.50 90 LYS A CA 1
ATOM 730 C C . LYS A 1 90 ? 10.279 14.014 -8.152 1.00 55.50 90 LYS A C 1
ATOM 732 O O . LYS A 1 90 ? 9.260 13.601 -8.688 1.00 55.50 90 LYS A O 1
ATOM 737 N N . ILE A 1 91 ? 11.310 13.218 -7.855 1.00 59.47 91 ILE A N 1
ATOM 738 C CA . ILE A 1 91 ? 11.327 11.772 -8.139 1.00 59.47 91 ILE A CA 1
ATOM 739 C C . ILE A 1 91 ? 10.311 11.044 -7.255 1.00 59.47 91 ILE A C 1
ATOM 741 O O . ILE A 1 91 ? 9.550 10.214 -7.744 1.00 59.47 91 ILE A O 1
ATOM 745 N N . LEU A 1 92 ? 10.232 11.411 -5.970 1.00 57.41 92 LEU A N 1
ATOM 746 C CA . LEU A 1 92 ? 9.217 10.873 -5.061 1.00 57.41 92 LEU A CA 1
ATOM 747 C C . LEU A 1 92 ? 7.801 11.240 -5.538 1.00 57.41 92 LEU A C 1
ATOM 749 O O . LEU A 1 92 ? 6.915 10.393 -5.520 1.00 57.41 92 LEU A O 1
ATOM 753 N N . PHE A 1 93 ? 7.603 12.479 -6.009 1.00 62.06 93 PHE A N 1
ATOM 754 C CA . PHE A 1 93 ? 6.313 12.970 -6.509 1.00 62.06 93 PHE A CA 1
ATOM 755 C C . PHE A 1 93 ? 5.900 12.386 -7.868 1.00 62.06 93 PHE A C 1
ATOM 757 O O . PHE A 1 93 ? 4.704 12.279 -8.119 1.00 62.06 93 PHE A O 1
ATOM 764 N N . LYS A 1 94 ? 6.848 11.972 -8.724 1.00 67.50 94 LYS A N 1
ATOM 765 C CA . LYS A 1 94 ? 6.578 11.408 -10.066 1.00 67.50 94 LYS A CA 1
ATOM 766 C C . LYS A 1 94 ? 5.666 10.185 -10.026 1.00 67.50 94 LYS A C 1
ATOM 768 O O . LYS A 1 94 ? 4.925 9.926 -10.970 1.00 67.50 94 LYS A O 1
ATOM 773 N N . HIS A 1 95 ? 5.752 9.429 -8.942 1.00 69.62 95 HIS A N 1
ATOM 774 C CA . HIS A 1 95 ? 5.006 8.195 -8.757 1.00 69.62 95 HIS A CA 1
ATOM 775 C C . HIS A 1 95 ? 3.868 8.344 -7.754 1.00 69.62 95 HIS A C 1
ATOM 777 O O . HIS A 1 95 ? 3.213 7.357 -7.448 1.00 69.62 95 HIS A O 1
ATOM 783 N N . LEU A 1 96 ? 3.613 9.547 -7.236 1.00 76.50 96 LEU A N 1
ATOM 784 C CA . LEU A 1 96 ? 2.422 9.761 -6.429 1.00 76.50 96 LEU A CA 1
ATOM 785 C C . LEU A 1 96 ? 1.172 9.788 -7.319 1.00 76.50 96 LEU A C 1
ATOM 787 O O . LEU A 1 96 ? 1.244 10.214 -8.474 1.00 76.50 96 LEU A O 1
ATOM 791 N N . PRO A 1 97 ? 0.018 9.356 -6.785 1.00 77.88 97 PRO A N 1
ATOM 792 C CA . PRO A 1 97 ? -1.265 9.534 -7.456 1.00 77.88 97 PRO A CA 1
ATOM 793 C C . PRO A 1 97 ? -1.523 11.014 -7.757 1.00 77.88 97 PRO A C 1
ATOM 795 O O . PRO A 1 97 ? -1.026 11.906 -7.057 1.00 77.88 97 PRO A O 1
ATOM 798 N N . SER A 1 98 ? -2.378 11.285 -8.745 1.00 82.56 98 SER A N 1
ATOM 799 C CA . SER A 1 98 ? -2.919 12.632 -8.888 1.00 82.56 98 SER A CA 1
ATOM 800 C C . SER A 1 98 ? -3.709 13.012 -7.628 1.00 82.56 98 SER A C 1
ATOM 802 O O . SER A 1 98 ? -4.228 12.159 -6.901 1.00 82.56 98 SER A O 1
ATOM 804 N N . LEU A 1 99 ? -3.820 14.314 -7.353 1.00 83.06 99 LEU A N 1
ATOM 805 C CA . LEU A 1 99 ? -4.608 14.786 -6.213 1.00 83.06 99 LEU A CA 1
ATOM 806 C C . LEU A 1 99 ? -6.082 14.364 -6.327 1.00 83.06 99 LEU A C 1
ATOM 808 O O . LEU A 1 99 ? -6.739 14.147 -5.312 1.00 83.06 99 LEU A O 1
ATOM 812 N N . GLU A 1 100 ? -6.597 14.256 -7.550 1.00 84.81 100 GLU A N 1
ATOM 813 C CA . GLU A 1 100 ? -7.955 13.795 -7.824 1.00 84.81 100 GLU A CA 1
ATOM 814 C C . GLU A 1 100 ? -8.118 12.308 -7.503 1.00 84.81 100 GLU A C 1
ATOM 816 O O . GLU A 1 100 ? -9.006 11.958 -6.727 1.00 84.81 100 GLU A O 1
ATOM 821 N N . ASP A 1 101 ? -7.214 11.453 -7.988 1.00 80.94 101 ASP A N 1
ATOM 822 C CA . ASP A 1 101 ? -7.231 10.016 -7.681 1.00 80.94 101 ASP A CA 1
ATOM 823 C C . ASP A 1 101 ? -7.118 9.778 -6.177 1.00 80.94 101 ASP A C 1
ATOM 825 O O . ASP A 1 101 ? -7.872 8.996 -5.596 1.00 80.94 101 ASP A O 1
ATOM 829 N N . PHE A 1 102 ? -6.219 10.516 -5.519 1.00 86.69 102 PHE A N 1
ATOM 830 C CA . PHE A 1 102 ? -6.071 10.463 -4.072 1.00 86.69 102 PHE A CA 1
ATOM 831 C C . PHE A 1 102 ? -7.363 10.863 -3.353 1.00 86.69 102 PHE A C 1
ATOM 833 O O . PHE A 1 102 ? -7.746 10.205 -2.386 1.00 86.69 102 PHE A O 1
ATOM 840 N N . ARG A 1 103 ? -8.053 11.920 -3.802 1.00 85.62 103 ARG A N 1
ATOM 841 C CA . ARG A 1 103 ? -9.325 12.377 -3.213 1.00 85.62 103 ARG A CA 1
ATOM 842 C C . ARG A 1 103 ? -10.449 11.368 -3.417 1.00 85.62 103 ARG A C 1
ATOM 844 O O . ARG A 1 103 ? -11.146 11.061 -2.452 1.00 85.62 103 ARG A O 1
ATOM 851 N N . ASN A 1 104 ? -10.596 10.848 -4.633 1.00 87.56 104 ASN A N 1
ATOM 852 C CA . ASN A 1 104 ? -11.626 9.873 -4.983 1.00 87.56 104 ASN A CA 1
ATOM 853 C C . ASN A 1 104 ? -11.453 8.590 -4.163 1.00 87.56 104 ASN A C 1
ATOM 855 O O . ASN A 1 104 ? -12.400 8.127 -3.526 1.00 87.56 104 ASN A O 1
ATOM 859 N N . HIS A 1 105 ? -10.223 8.078 -4.084 1.00 88.00 105 HIS A N 1
ATOM 860 C CA . HIS A 1 105 ? -9.899 6.914 -3.260 1.00 88.00 105 HIS A CA 1
ATOM 861 C C . HIS A 1 105 ? -10.116 7.194 -1.769 1.00 88.00 105 HIS A C 1
ATOM 863 O O . HIS A 1 105 ? -10.803 6.444 -1.075 1.00 88.00 105 HIS A O 1
ATOM 869 N N . SER A 1 106 ? -9.614 8.335 -1.286 1.00 87.38 106 SER A N 1
ATOM 870 C CA . SER A 1 106 ? -9.743 8.751 0.115 1.00 87.38 106 SER A CA 1
ATOM 871 C C . SER A 1 106 ? -11.191 8.849 0.581 1.00 87.38 106 SER A C 1
ATOM 873 O O . SER A 1 106 ? -11.461 8.544 1.741 1.00 87.38 106 SER A O 1
ATOM 875 N 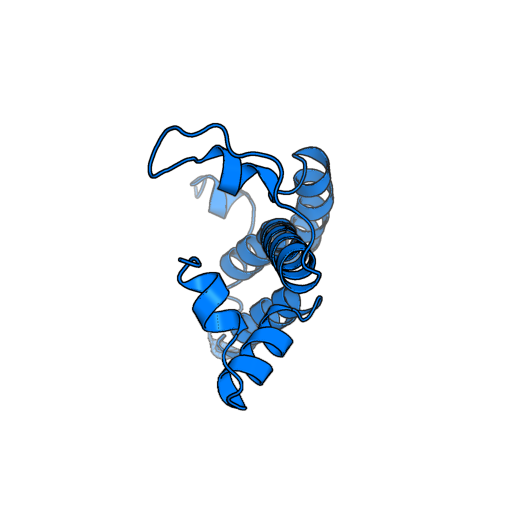N . ALA A 1 107 ? -12.119 9.276 -0.280 1.00 89.81 107 ALA A N 1
ATOM 876 C CA . ALA A 1 107 ? -13.531 9.383 0.074 1.00 89.81 107 ALA A CA 1
ATOM 877 C C . ALA A 1 107 ? -14.135 8.017 0.437 1.00 89.81 107 ALA A C 1
ATOM 879 O O . ALA A 1 107 ? -14.878 7.918 1.411 1.00 89.81 107 ALA A O 1
ATOM 880 N N . SER A 1 108 ? -13.765 6.955 -0.287 1.00 90.12 108 SER A N 1
ATOM 881 C CA . SER A 1 108 ? -14.223 5.594 0.022 1.00 90.12 108 SER A CA 1
ATOM 882 C C . SER A 1 108 ? -13.670 5.082 1.359 1.00 90.12 108 SER A C 1
ATOM 884 O O . SER A 1 108 ? -14.407 4.489 2.146 1.00 90.12 108 SER A O 1
ATOM 886 N N . CYS A 1 109 ? -12.408 5.396 1.669 1.00 92.19 109 CYS A N 1
ATOM 887 C CA . CYS A 1 109 ? -11.774 5.044 2.939 1.00 92.19 109 CYS A CA 1
ATOM 888 C C . CYS A 1 109 ? -12.441 5.732 4.135 1.00 92.19 109 CYS A C 1
ATOM 890 O O . CYS A 1 109 ? -12.632 5.110 5.177 1.00 92.19 109 CYS A O 1
ATOM 892 N N . GLU A 1 110 ? -12.812 7.005 3.985 1.00 90.62 110 GLU A N 1
ATOM 893 C CA . GLU A 1 110 ? -13.561 7.740 5.008 1.00 90.62 110 GLU A CA 1
ATOM 894 C C . GLU A 1 110 ? -14.897 7.052 5.288 1.00 90.62 110 GLU A C 1
ATOM 896 O O . GLU A 1 110 ? -15.206 6.783 6.440 1.00 90.62 110 GLU A O 1
ATOM 901 N N . VAL A 1 111 ? -15.653 6.676 4.253 1.00 90.88 111 VAL A N 1
ATOM 902 C CA . VAL A 1 111 ? -16.909 5.929 4.436 1.00 90.88 111 VAL A CA 1
ATOM 903 C C . VAL A 1 111 ? -16.662 4.591 5.142 1.00 90.88 111 VAL A C 1
ATOM 905 O O . VAL A 1 111 ? -17.404 4.251 6.059 1.00 90.88 111 VAL A O 1
ATOM 908 N N . LYS A 1 112 ? -15.601 3.861 4.778 1.00 90.06 112 LYS A N 1
ATOM 909 C CA . LYS A 1 112 ? -15.274 2.545 5.355 1.00 90.06 112 LYS A CA 1
ATOM 910 C C . LYS A 1 112 ? -14.900 2.610 6.842 1.00 90.06 112 LYS A C 1
ATOM 912 O O . LYS A 1 112 ? -15.287 1.717 7.586 1.00 90.06 112 LYS A O 1
ATOM 917 N N . TYR A 1 113 ? -14.174 3.643 7.276 1.00 90.44 113 TYR A N 1
ATOM 918 C CA . TYR A 1 113 ? -13.587 3.699 8.625 1.00 90.44 113 TYR A CA 1
ATOM 919 C C . TYR A 1 113 ? -14.106 4.839 9.516 1.00 90.44 113 TYR A C 1
ATOM 921 O O . TYR A 1 113 ? -13.611 4.981 10.629 1.00 90.44 113 TYR A O 1
ATOM 929 N N . HIS A 1 114 ? -15.088 5.643 9.087 1.00 86.31 114 HIS A N 1
ATOM 930 C CA . HIS A 1 114 ? -15.568 6.801 9.865 1.00 86.31 114 HIS A CA 1
ATOM 931 C C . HIS A 1 114 ? -16.071 6.470 11.279 1.00 86.31 114 HIS A C 1
ATOM 933 O O . HIS A 1 114 ? -15.980 7.324 12.158 1.00 86.31 114 HIS A O 1
ATOM 939 N N . GLU A 1 115 ? -16.608 5.268 11.508 1.00 86.62 115 GLU A N 1
ATOM 940 C CA . GLU A 1 115 ? -17.058 4.833 12.838 1.00 86.62 115 GLU A CA 1
ATOM 941 C C . GLU A 1 115 ? -15.873 4.541 13.767 1.00 86.62 115 GLU A C 1
ATOM 943 O O . GLU A 1 115 ? -15.893 4.905 14.940 1.00 86.62 115 GLU A O 1
ATOM 948 N N . GLU A 1 116 ? -14.819 3.918 13.232 1.00 87.06 116 GLU A N 1
ATOM 949 C CA . GLU A 1 116 ? -13.612 3.541 13.980 1.00 87.06 116 GLU A CA 1
ATOM 950 C C . GLU A 1 116 ? -12.617 4.709 14.105 1.00 87.06 116 GLU A C 1
ATOM 952 O O . GLU A 1 116 ? -11.793 4.742 15.016 1.00 87.06 116 GLU A O 1
ATOM 957 N N . CYS A 1 117 ? -12.677 5.672 13.182 1.00 87.25 117 CYS A N 1
ATOM 958 C CA . CYS A 1 117 ? -11.880 6.893 13.179 1.00 87.25 117 CYS A CA 1
ATOM 959 C C . CYS A 1 117 ? -12.742 8.105 12.787 1.00 87.25 117 CYS A C 1
ATOM 961 O O . CYS A 1 117 ? -12.745 8.528 11.624 1.00 87.25 117 CYS A O 1
ATOM 963 N N . PRO A 1 118 ? -13.484 8.691 13.739 1.00 80.94 118 PRO A N 1
ATOM 964 C CA . PRO A 1 118 ? -14.305 9.859 13.460 1.00 80.94 118 PRO A CA 1
ATOM 965 C C . PRO A 1 118 ? -13.429 11.065 13.110 1.00 80.94 118 PRO A C 1
ATOM 967 O O . PRO A 1 118 ? -12.384 11.290 13.715 1.00 80.94 118 PRO A O 1
ATOM 970 N N . LYS A 1 119 ? -13.870 11.906 12.166 1.00 70.25 119 LYS A N 1
ATOM 971 C CA . LYS A 1 119 ? -13.092 13.068 11.684 1.00 70.25 119 LYS A CA 1
ATOM 972 C C . LYS A 1 119 ? -12.595 13.984 12.806 1.00 70.25 119 LYS A C 1
ATOM 974 O O . LYS A 1 119 ? -11.462 14.458 12.748 1.00 70.25 119 LYS A O 1
ATOM 979 N N . ASN A 1 120 ? -13.394 14.155 13.856 1.00 65.12 120 ASN A N 1
ATOM 980 C CA . ASN A 1 120 ? -13.056 14.972 15.026 1.00 65.12 120 ASN A CA 1
ATOM 981 C C . ASN A 1 120 ? -11.816 14.446 15.777 1.00 65.12 120 ASN A C 1
ATOM 983 O O . ASN A 1 120 ? -11.072 15.232 16.364 1.00 65.12 120 ASN A O 1
ATOM 987 N N . ALA A 1 121 ? -11.550 13.135 15.693 1.00 58.84 121 ALA A N 1
ATOM 988 C CA . ALA A 1 121 ? -10.362 12.493 16.247 1.00 58.84 121 ALA A CA 1
ATOM 989 C C . ALA A 1 121 ? -9.070 12.902 15.528 1.00 58.84 121 ALA A C 1
ATOM 991 O O . ALA A 1 121 ? -7.993 12.869 16.117 1.00 58.84 121 ALA A O 1
ATOM 992 N N . THR A 1 122 ? -9.176 13.308 14.261 1.00 55.88 122 THR A N 1
ATOM 993 C CA . THR A 1 122 ? -8.033 13.674 13.408 1.00 55.88 122 THR A CA 1
ATOM 994 C C . THR A 1 122 ? -7.761 15.178 13.371 1.00 55.88 122 THR A C 1
ATOM 996 O O . THR A 1 122 ? -6.667 15.595 13.002 1.00 55.88 122 THR A O 1
ATOM 999 N N . THR A 1 123 ? -8.729 16.003 13.784 1.00 57.31 123 THR A N 1
ATOM 1000 C CA . THR A 1 123 ? -8.624 17.472 13.801 1.00 57.31 123 THR A CA 1
ATOM 1001 C C . THR A 1 123 ? -8.290 18.041 15.181 1.00 57.31 123 THR A C 1
ATOM 1003 O O . THR A 1 123 ? -8.287 19.258 15.356 1.00 57.31 123 THR A O 1
ATOM 1006 N N . GLY A 1 124 ? -8.024 17.184 16.175 1.00 50.19 124 GLY A N 1
ATOM 1007 C CA . GLY A 1 124 ? -7.766 17.605 17.557 1.00 50.19 124 GLY A CA 1
ATOM 1008 C C . GLY A 1 124 ? -8.983 18.243 18.236 1.00 50.19 124 GLY A C 1
ATOM 1009 O O . GLY A 1 124 ? -8.835 18.960 19.219 1.00 50.19 124 GLY A O 1
ATOM 1010 N N . SER A 1 125 ? -10.184 18.014 17.704 1.00 43.62 125 SER A N 1
ATOM 1011 C CA . SER A 1 125 ? -11.437 18.604 18.181 1.00 43.62 125 SER A CA 1
ATOM 1012 C C . SER A 1 125 ? -12.170 17.614 19.088 1.00 43.62 125 SER A C 1
ATOM 1014 O O . SER A 1 125 ? -13.313 17.250 18.824 1.00 43.62 125 SER A O 1
ATOM 1016 N N . TYR A 1 126 ? -11.491 17.133 20.129 1.00 44.38 126 TYR A N 1
ATOM 1017 C CA . TYR A 1 126 ? -12.169 16.513 21.263 1.00 44.38 126 TYR A CA 1
ATOM 1018 C C . TYR A 1 126 ? -12.569 17.640 22.220 1.00 44.38 126 TYR A C 1
ATOM 1020 O O . TYR A 1 126 ? -11.702 18.280 22.817 1.00 44.38 126 TYR A O 1
ATOM 1028 N N . LEU A 1 127 ? -13.872 17.915 22.294 1.00 37.47 127 LEU A N 1
ATOM 1029 C CA . LEU A 1 127 ? -14.499 18.504 23.477 1.00 37.47 127 LEU A CA 1
ATOM 1030 C C . LEU A 1 127 ? -14.914 17.361 24.402 1.00 37.47 127 LEU A C 1
ATOM 1032 O O . LEU A 1 127 ? -15.445 16.363 23.860 1.00 37.47 127 LEU A O 1
#

pLDDT: mean 79.51, std 14.66, range [37.47, 94.5]